Protein 2E8E (pdb70)

InterPro domains:
  IPR003718 OsmC/Ohr conserved domain [PF02566] (29-124)
  IPR015946 K homology domain-like, alpha/beta [G3DSA:3.30.300.20] (33-132)
  IPR036102 OsmC/Ohr superfamily [SSF82784] (26-128)

Structure (mmCIF, N/CA/C/O backbone):
data_2E8E
#
_entry.id   2E8E
#
_cell.length_a   65.516
_cell.length_b   65.516
_cell.length_c   59.977
_cell.angle_alpha   90.00
_cell.angle_beta   90.00
_cell.angle_gamma   90.00
#
_symmetry.space_group_name_H-M   'P 42 21 2'
#
loop_
_entity.id
_entity.type
_entity.pdbx_description
1 polymer 'Hypothetical protein Aq_1549'
2 non-polymer 2,3-DIHYDROXY-1,4-DITHIOBUTANE
3 water water
#
loop_
_atom_site.group_PDB
_atom_site.id
_atom_site.type_symbol
_atom_site.label_atom_id
_atom_site.label_alt_id
_atom_site.label_comp_id
_atom_site.label_asym_id
_atom_site.label_entity_id
_atom_site.label_seq_id
_atom_site.pdbx_PDB_ins_code
_atom_site.Cartn_x
_atom_site.Cartn_y
_atom_site.Cartn_z
_atom_site.occupancy
_atom_site.B_iso_or_equiv
_atom_site.auth_seq_id
_atom_site.auth_comp_id
_atom_site.auth_asym_id
_atom_site.auth_atom_id
_atom_site.pdbx_PDB_model_num
ATOM 1 N N . MET A 1 1 ? -26.777 19.268 -4.717 1.00 23.71 1 MET A N 1
ATOM 2 C CA . MET A 1 1 ? -27.506 17.977 -4.862 1.00 22.86 1 MET A CA 1
ATOM 3 C C . MET A 1 1 ? -27.919 17.795 -6.315 1.00 20.62 1 MET A C 1
ATOM 4 O O . MET A 1 1 ? -28.745 18.549 -6.828 1.00 21.83 1 MET A O 1
ATOM 9 N N . GLU A 1 2 ? -27.344 16.802 -6.983 1.00 20.24 2 GLU A N 1
ATOM 10 C CA . GLU A 1 2 ? -27.690 16.571 -8.379 1.00 21.63 2 GLU A CA 1
ATOM 11 C C . GLU A 1 2 ? -29.106 16.040 -8.498 1.00 21.93 2 GLU A C 1
ATOM 12 O O . GLU A 1 2 ? -29.557 15.235 -7.679 1.00 21.18 2 GLU A O 1
ATOM 18 N N . VAL A 1 3 ? -29.803 16.501 -9.527 1.00 21.83 3 VAL A N 1
ATOM 19 C CA . VAL A 1 3 ? -31.167 16.083 -9.778 1.00 20.69 3 VAL A CA 1
ATOM 20 C C . VAL A 1 3 ? -31.230 15.218 -11.030 1.00 22.53 3 VAL A C 1
ATOM 21 O O . VAL A 1 3 ? -30.683 15.583 -12.075 1.00 24.66 3 VAL A O 1
ATOM 25 N N . LYS A 1 4 ? -31.878 14.062 -10.911 1.00 20.44 4 LYS A N 1
ATOM 26 C CA . LYS A 1 4 ? -32.064 13.153 -12.037 1.00 19.72 4 LYS A CA 1
ATOM 27 C C . LYS A 1 4 ? -33.570 13.080 -12.243 1.00 21.27 4 LYS A C 1
ATOM 28 O O . LYS A 1 4 ? -34.330 13.037 -11.272 1.00 21.07 4 LYS A O 1
ATOM 34 N N . GLU A 1 5 ? -33.998 13.063 -13.499 1.00 20.72 5 GLU A N 1
ATOM 35 C CA . GLU A 1 5 ? -35.413 12.985 -13.819 1.00 20.99 5 GLU A CA 1
ATOM 36 C C . GLU A 1 5 ? -35.678 12.028 -14.971 1.00 21.44 5 GLU A C 1
ATOM 37 O O . GLU A 1 5 ? -34.908 11.949 -15.923 1.00 20.22 5 GLU A O 1
ATOM 43 N N . VAL A 1 6 ? -36.761 11.274 -14.866 1.00 19.67 6 VAL A N 1
ATOM 44 C CA . VAL A 1 6 ? -37.145 10.369 -15.935 1.00 19.65 6 VAL A CA 1
ATOM 45 C C . VAL A 1 6 ? -38.656 10.465 -16.045 1.00 19.72 6 VAL A C 1
ATOM 46 O O . VAL A 1 6 ? -39.329 10.829 -15.083 1.00 20.48 6 VAL A O 1
ATOM 50 N N . GLU A 1 7 ? -39.182 10.174 -17.228 1.00 20.88 7 GLU A N 1
ATOM 51 C CA . GLU A 1 7 ? -40.618 10.240 -17.455 1.00 22.17 7 GLU A CA 1
ATOM 52 C C . GLU A 1 7 ? -41.068 8.993 -18.194 1.00 21.98 7 GLU A C 1
ATOM 53 O O . GLU A 1 7 ? -40.452 8.585 -19.180 1.00 22.36 7 GLU A O 1
ATOM 59 N N . LEU A 1 8 ? -42.147 8.391 -17.710 1.00 18.80 8 LEU A N 1
ATOM 60 C CA . LEU A 1 8 ? -42.691 7.187 -18.316 1.00 19.91 8 LEU A CA 1
ATOM 61 C C . LEU A 1 8 ? -44.087 7.416 -18.864 1.00 21.32 8 LEU A C 1
ATOM 62 O O . LEU A 1 8 ? -44.863 8.196 -18.315 1.00 20.06 8 LEU A O 1
ATOM 67 N N . GLU A 1 9 ? -44.392 6.718 -19.951 1.00 21.69 9 GLU A N 1
ATOM 68 C CA . GLU A 1 9 ? -45.699 6.801 -20.583 1.00 22.38 9 GLU A CA 1
ATOM 69 C C . GLU A 1 9 ? -46.059 5.407 -21.084 1.00 22.93 9 GLU A C 1
ATOM 70 O O . GLU A 1 9 ? -45.210 4.677 -21.596 1.00 19.84 9 GLU A O 1
ATOM 76 N N . LEU A 1 10 ? -47.322 5.030 -20.917 1.00 21.72 10 LEU A N 1
ATOM 77 C CA . LEU A 1 10 ? -47.783 3.721 -21.342 1.00 23.98 10 LEU A CA 1
ATOM 78 C C . LEU A 1 10 ? -47.476 3.534 -22.832 1.00 24.83 10 LEU A C 1
ATOM 79 O O . LEU A 1 10 ? -47.721 4.432 -23.641 1.00 25.16 10 LEU A O 1
ATOM 84 N N . SER A 1 11 ? -46.924 2.373 -23.179 1.00 25.51 11 SER A N 1
ATOM 85 C CA . SER A 1 11 ? -46.566 2.050 -24.560 1.00 29.67 11 SER A CA 1
ATOM 86 C C . SER A 1 11 ? -47.402 0.882 -25.082 1.00 31.28 11 SER A C 1
ATOM 87 O O . SER A 1 11 ? -47.853 0.891 -26.227 1.00 36.05 11 SER A O 1
ATOM 90 N N . SER A 1 12 ? -47.582 -0.127 -24.238 1.00 32.77 12 SER A N 1
ATOM 91 C CA . SER A 1 12 ? -48.386 -1.299 -24.564 1.00 32.17 12 SER A CA 1
ATOM 92 C C . SER A 1 12 ? -48.967 -1.782 -23.239 1.00 32.42 12 SER A C 1
ATOM 93 O O . SER A 1 12 ? -48.795 -1.117 -22.217 1.00 30.47 12 SER A O 1
ATOM 96 N N . GLU A 1 13 ? -49.655 -2.921 -23.246 1.00 30.53 13 GLU A N 1
ATOM 97 C CA . GLU A 1 13 ? -50.254 -3.443 -22.020 1.00 31.20 13 GLU A CA 1
ATOM 98 C C . GLU A 1 13 ? -49.243 -3.519 -20.881 1.00 28.10 13 GLU A C 1
ATOM 99 O O . GLU A 1 13 ? -48.257 -4.252 -20.964 1.00 28.05 13 GLU A O 1
ATOM 105 N N . ALA A 1 14 ? -49.501 -2.752 -19.825 1.00 26.75 14 ALA A N 1
ATOM 106 C CA . ALA A 1 14 ? -48.644 -2.716 -18.642 1.00 24.00 14 ALA A CA 1
ATOM 107 C C . ALA A 1 14 ? -47.171 -2.539 -18.991 1.00 22.84 14 ALA A C 1
ATOM 108 O O . ALA A 1 14 ? -46.302 -3.131 -18.355 1.00 23.09 14 ALA A O 1
ATOM 110 N N . THR A 1 15 ? -46.901 -1.716 -19.998 1.00 22.38 15 THR A N 1
ATOM 111 C CA . THR A 1 15 ? -45.536 -1.454 -20.437 1.00 21.46 15 THR A CA 1
ATOM 112 C C . THR A 1 15 ? -45.369 0.042 -20.644 1.00 20.39 15 THR A C 1
ATOM 113 O O . THR A 1 15 ? -46.304 0.727 -21.060 1.00 22.15 15 THR A O 1
ATOM 117 N N . PHE A 1 16 ? -44.175 0.553 -20.362 1.00 18.60 16 PHE A N 1
ATOM 118 C CA . PHE A 1 16 ? -43.929 1.986 -20.461 1.00 18.14 16 PHE A CA 1
ATOM 119 C C . PHE A 1 16 ? -42.722 2.400 -21.275 1.00 20.69 16 PHE A C 1
ATOM 120 O O . PHE A 1 16 ? -41.659 1.793 -21.162 1.00 19.93 16 PHE A O 1
ATOM 128 N N . LEU A 1 17 ? -42.896 3.433 -22.095 1.00 20.56 17 LEU A N 1
ATOM 129 C CA . LEU A 1 17 ? -41.780 3.983 -22.846 1.00 21.15 17 LEU A CA 1
ATOM 130 C C . LEU A 1 17 ? -41.183 4.923 -21.807 1.00 20.92 17 LEU A C 1
ATOM 131 O O . LEU A 1 17 ? -41.856 5.832 -21.303 1.00 18.13 17 LEU A O 1
ATOM 136 N N . SER A 1 18 ? -39.924 4.672 -21.470 1.00 20.33 18 SER A N 1
ATOM 137 C CA . SER A 1 18 ? -39.234 5.422 -20.435 1.00 21.76 18 SER A CA 1
ATOM 138 C C . SER A 1 18 ? -38.154 6.344 -20.973 1.00 21.84 18 SER A C 1
ATOM 139 O O . SER A 1 18 ? -37.139 5.886 -21.503 1.00 21.20 18 SER A O 1
ATOM 142 N N . LYS A 1 19 ? -38.386 7.642 -20.808 1.00 20.44 19 LYS A N 1
ATOM 143 C CA . LYS A 1 19 ? -37.481 8.684 -21.277 1.00 23.29 19 LYS A CA 1
ATOM 144 C C . LYS A 1 19 ? -36.363 9.028 -20.298 1.00 23.15 19 LYS A C 1
ATOM 145 O O . LYS A 1 19 ? -36.615 9.405 -19.155 1.00 23.40 19 LYS A O 1
ATOM 151 N N . THR A 1 20 ? -35.127 8.896 -20.768 1.00 22.45 20 THR A N 1
ATOM 152 C CA . THR A 1 20 ? -33.944 9.204 -19.971 1.00 23.72 20 THR A CA 1
ATOM 153 C C . THR A 1 20 ? -33.078 10.164 -20.785 1.00 24.73 20 THR A C 1
ATOM 154 O O . THR A 1 20 ? -33.446 10.543 -21.899 1.00 23.70 20 THR A O 1
ATOM 158 N N . SER A 1 21 ? -31.928 10.550 -20.238 1.00 24.86 21 SER A N 1
ATOM 159 C CA . SER A 1 21 ? -31.030 11.476 -20.925 1.00 25.48 21 SER A CA 1
ATOM 160 C C . SER A 1 21 ? -30.459 10.995 -22.259 1.00 26.30 21 SER A C 1
ATOM 161 O O . SER A 1 21 ? -30.187 11.809 -23.139 1.00 27.67 21 SER A O 1
ATOM 164 N N . ILE A 1 22 ? -30.274 9.691 -22.427 1.00 27.29 22 ILE A N 1
ATOM 165 C CA . ILE A 1 22 ? -29.713 9.200 -23.684 1.00 29.58 22 ILE A CA 1
ATOM 166 C C . ILE A 1 22 ? -30.753 8.665 -24.658 1.00 30.04 22 ILE A C 1
ATOM 167 O O . ILE A 1 22 ? -30.444 8.382 -25.816 1.00 30.66 22 ILE A O 1
ATOM 172 N N . GLY A 1 23 ? -31.990 8.522 -24.197 1.00 28.15 23 GLY A N 1
ATOM 173 C CA . GLY A 1 23 ? -33.021 8.015 -25.080 1.00 28.20 23 GLY A CA 1
ATOM 174 C C . GLY A 1 23 ? -34.157 7.358 -24.333 1.00 26.59 23 GLY A C 1
ATOM 175 O O . GLY A 1 23 ? -34.277 7.499 -23.115 1.00 27.69 23 GLY A O 1
ATOM 176 N N . GLU A 1 24 ? -34.981 6.620 -25.067 1.00 25.64 24 GLU A N 1
ATOM 177 C CA . GLU A 1 24 ? -36.133 5.947 -24.486 1.00 26.24 24 GLU A CA 1
ATOM 178 C C . GLU A 1 24 ? -36.078 4.432 -24.634 1.00 26.12 24 GLU A C 1
ATOM 179 O O . GLU A 1 24 ? -35.702 3.907 -25.683 1.00 24.23 24 GLU A O 1
ATOM 185 N N . ILE A 1 25 ? -36.452 3.730 -23.570 1.00 23.43 25 ILE A N 1
ATOM 186 C CA . ILE A 1 25 ? -36.483 2.279 -23.592 1.00 23.19 25 ILE A CA 1
ATOM 187 C C . ILE A 1 25 ? -37.846 1.845 -23.091 1.00 22.34 25 ILE A C 1
ATOM 188 O O . ILE A 1 25 ? -38.516 2.599 -22.390 1.00 24.41 25 ILE A O 1
ATOM 193 N N . THR A 1 26 ? -38.260 0.641 -23.464 1.00 21.81 26 THR A N 1
ATOM 194 C CA . THR A 1 26 ? -39.542 0.121 -23.022 1.00 22.72 26 THR A CA 1
ATOM 195 C C . THR A 1 26 ? -39.303 -0.771 -21.821 1.00 20.85 26 THR A C 1
ATOM 196 O O . THR A 1 26 ? -38.494 -1.696 -21.871 1.00 21.13 26 THR A O 1
ATOM 200 N N . ALA A 1 27 ? -40.001 -0.470 -20.733 1.00 20.29 27 ALA A N 1
ATOM 201 C CA . ALA A 1 27 ? -39.864 -1.232 -19.503 1.00 19.23 27 ALA A CA 1
ATOM 202 C C . ALA A 1 27 ? -41.231 -1.660 -19.000 1.00 19.30 27 ALA A C 1
ATOM 203 O O . ALA A 1 27 ? -42.150 -0.847 -18.908 1.00 19.42 27 ALA A O 1
ATOM 205 N N . GLY A 1 28 ? -41.360 -2.938 -18.668 1.00 19.37 28 GLY A N 1
ATOM 206 C CA . GLY A 1 28 ? -42.631 -3.423 -18.172 1.00 21.93 28 GLY A CA 1
ATOM 207 C C . GLY A 1 28 ? -42.941 -4.836 -18.609 1.00 24.40 28 GLY A C 1
ATOM 208 O O . GLY A 1 28 ? -42.057 -5.592 -19.002 1.00 24.82 28 GLY A O 1
ATOM 209 N N . GLU A 1 29 ? -44.221 -5.180 -18.547 1.00 25.45 29 GLU A N 1
ATOM 210 C CA . GLU A 1 29 ? -44.695 -6.508 -18.901 1.00 27.75 29 GLU A CA 1
ATOM 211 C C . GLU A 1 29 ? -44.244 -6.992 -20.283 1.00 27.14 29 GLU A C 1
ATOM 212 O O . GLU A 1 29 ? -43.829 -8.143 -20.439 1.00 28.20 29 GLU A O 1
ATOM 218 N N . LYS A 1 30 ? -44.318 -6.120 -21.284 1.00 26.70 30 LYS A N 1
ATOM 219 C CA . LYS A 1 30 ? -43.917 -6.500 -22.636 1.00 27.88 30 LYS A CA 1
ATOM 220 C C . LYS A 1 30 ? -42.594 -5.882 -23.067 1.00 26.50 30 LYS A C 1
ATOM 221 O O . LYS A 1 30 ? -42.255 -5.877 -24.249 1.00 28.32 30 LYS A O 1
ATOM 227 N N . GLY A 1 31 ? -41.850 -5.357 -22.100 1.00 25.18 31 GLY A N 1
ATOM 228 C CA . GLY A 1 31 ? -40.566 -4.749 -22.397 1.00 22.86 31 GLY A CA 1
ATOM 229 C C . GLY A 1 31 ? -39.527 -5.280 -21.432 1.00 20.57 31 GLY A C 1
ATOM 230 O O . GLY A 1 31 ? -39.630 -6.420 -20.980 1.00 22.06 31 GLY A O 1
ATOM 231 N N . LEU A 1 32 ? -38.524 -4.467 -21.122 1.00 21.10 32 LEU A N 1
ATOM 232 C CA . LEU A 1 32 ? -37.480 -4.875 -20.186 1.00 21.01 32 LEU A CA 1
ATOM 233 C C . LEU A 1 32 ? -38.114 -5.100 -18.813 1.00 19.11 32 LEU A C 1
ATOM 234 O O . LEU A 1 32 ? -38.888 -4.270 -18.343 1.00 20.01 32 LEU A O 1
ATOM 239 N N . ASN A 1 33 ? -37.790 -6.220 -18.178 1.00 18.25 33 ASN A N 1
ATOM 240 C CA . ASN A 1 33 ? -38.343 -6.534 -16.865 1.00 17.29 33 ASN A CA 1
ATOM 241 C C . ASN A 1 33 ? -37.795 -5.554 -15.825 1.00 16.92 33 ASN A C 1
ATOM 242 O O . ASN A 1 33 ? -36.587 -5.397 -15.700 1.00 18.63 33 ASN A O 1
ATOM 247 N N . PRO A 1 34 ? -38.680 -4.882 -15.067 1.00 15.86 34 PRO A N 1
ATOM 248 C CA . PRO A 1 34 ? -38.235 -3.914 -14.051 1.00 15.48 34 PRO A CA 1
ATOM 249 C C . PRO A 1 34 ? -37.206 -4.421 -13.039 1.00 14.90 34 PRO A C 1
ATOM 250 O O . PRO A 1 34 ? -36.235 -3.726 -12.738 1.00 15.00 34 PRO A O 1
ATOM 254 N N . MET A 1 35 ? -37.412 -5.618 -12.507 1.00 15.40 35 MET A N 1
ATOM 255 C CA . MET A 1 35 ? -36.471 -6.157 -11.537 1.00 14.33 35 MET A CA 1
ATOM 256 C C . MET A 1 35 ? -35.147 -6.549 -12.192 1.00 15.22 35 MET A C 1
ATOM 257 O O . MET A 1 35 ? -34.097 -6.499 -11.550 1.00 14.73 35 MET A O 1
ATOM 262 N N . GLU A 1 36 ? -35.183 -6.936 -13.465 1.00 15.45 36 GLU A N 1
ATOM 263 C CA . GLU A 1 36 ? -33.933 -7.241 -14.153 1.00 15.02 36 GLU A CA 1
ATOM 264 C C . GLU A 1 36 ? -33.220 -5.907 -14.368 1.00 15.29 36 GLU A C 1
ATOM 265 O O . GLU A 1 36 ? -31.991 -5.826 -14.270 1.00 14.04 36 GLU A O 1
ATOM 271 N N . LEU A 1 37 ? -33.990 -4.852 -14.648 1.00 15.01 37 LEU A N 1
ATOM 272 C CA . LEU A 1 37 ? -33.404 -3.528 -14.846 1.00 16.55 37 LEU A CA 1
ATOM 273 C C . LEU A 1 37 ? -32.740 -3.023 -13.566 1.00 14.38 37 LEU A C 1
ATOM 274 O O . LEU A 1 37 ? -31.760 -2.280 -13.624 1.00 14.36 37 LEU A O 1
ATOM 279 N N . LEU A 1 38 ? -33.264 -3.419 -12.409 1.00 13.38 38 LEU A N 1
ATOM 280 C CA . LEU A 1 38 ? -32.637 -2.998 -11.159 1.00 13.82 38 LEU A CA 1
ATOM 281 C C . LEU A 1 38 ? -31.242 -3.622 -11.096 1.00 14.83 38 LEU A C 1
ATOM 282 O O . LEU A 1 38 ? -30.273 -2.965 -10.706 1.00 14.34 38 LEU A O 1
ATOM 287 N N . LEU A 1 39 ? -31.135 -4.892 -11.480 1.00 15.07 39 LEU A N 1
ATOM 288 C CA . LEU A 1 39 ? -29.831 -5.551 -11.458 1.00 14.27 39 LEU A CA 1
ATOM 289 C C . LEU A 1 39 ? -28.898 -4.873 -12.461 1.00 15.57 39 LEU A C 1
ATOM 290 O O . LEU A 1 39 ? -27.699 -4.730 -12.210 1.00 14.05 39 LEU A O 1
ATOM 295 N N . VAL A 1 40 ? -29.438 -4.453 -13.600 1.00 14.03 40 VAL A N 1
ATOM 296 C CA . VAL A 1 40 ? -28.608 -3.769 -14.586 1.00 15.47 40 VAL A CA 1
ATOM 297 C C . VAL A 1 40 ? -28.117 -2.440 -14.007 1.00 15.47 40 VAL A C 1
ATOM 298 O O . VAL A 1 40 ? -26.956 -2.064 -14.195 1.00 15.97 40 VAL A O 1
ATOM 302 N N . SER A 1 41 ? -28.994 -1.733 -13.296 1.00 15.01 41 SER A N 1
ATOM 303 C CA . SER A 1 41 ? -28.620 -0.450 -12.698 1.00 14.79 41 SER A CA 1
ATOM 304 C C . SER A 1 41 ? -27.495 -0.643 -11.686 1.00 14.95 41 SER A C 1
ATOM 305 O O . SER A 1 41 ? -26.527 0.119 -11.654 1.00 16.28 41 SER A O 1
ATOM 308 N N . ILE A 1 42 ? -27.633 -1.669 -10.857 1.00 14.52 42 ILE A N 1
ATOM 309 C CA . ILE A 1 42 ? -26.625 -1.978 -9.852 1.00 14.48 42 ILE A CA 1
ATOM 310 C C . ILE A 1 42 ? -25.299 -2.343 -10.519 1.00 15.10 42 ILE A C 1
ATOM 311 O O . ILE A 1 42 ? -24.246 -1.789 -10.184 1.00 13.81 42 ILE A O 1
ATOM 316 N N . GLY A 1 43 ? -25.365 -3.280 -11.463 1.00 13.71 43 GLY A N 1
ATOM 317 C CA . GLY A 1 43 ? -24.174 -3.740 -12.154 1.00 16.24 43 GLY A CA 1
ATOM 318 C C . GLY A 1 43 ? 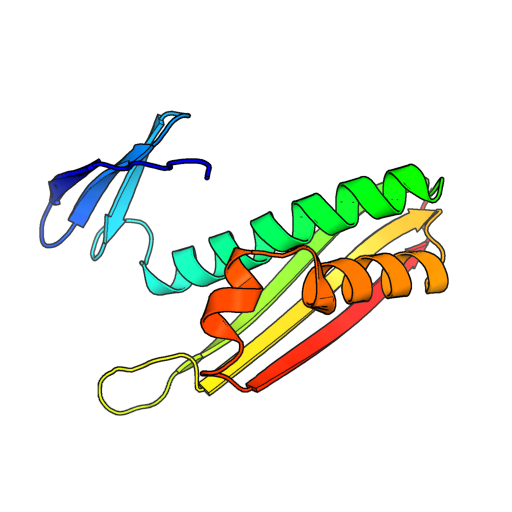-23.431 -2.665 -12.920 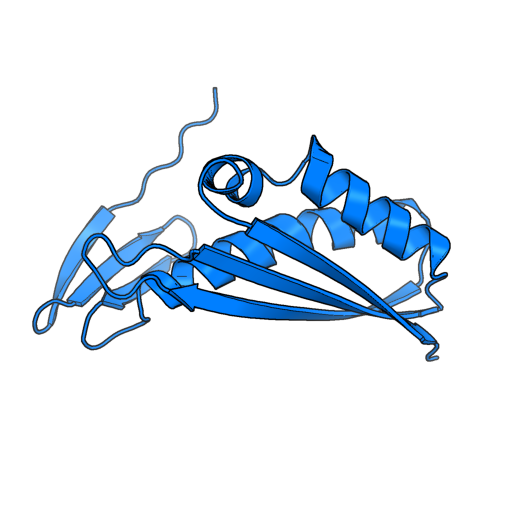1.00 16.05 43 GLY A C 1
ATOM 319 O O . GLY A 1 43 ? -22.200 -2.589 -12.853 1.00 16.42 43 GLY A O 1
ATOM 320 N N . SER A 1 44 ? -24.166 -1.822 -13.641 1.00 15.19 44 SER A N 1
ATOM 321 C CA . SER A 1 44 ? -23.528 -0.770 -14.419 1.00 15.57 44 SER A CA 1
ATOM 322 C C . SER A 1 44 ? -22.986 0.349 -13.538 1.00 16.83 44 SER A C 1
ATOM 323 O O . SER A 1 44 ? -21.903 0.878 -13.802 1.00 17.61 44 SER A O 1
ATOM 326 N N . CYS A 1 45 ? -23.722 0.711 -12.488 1.00 16.83 45 CYS A N 1
ATOM 327 C CA . CYS A 1 45 ? -23.258 1.765 -11.587 1.00 16.08 45 CYS A CA 1
ATOM 328 C C . CYS A 1 45 ? -21.927 1.326 -10.980 1.00 16.20 45 CYS A C 1
ATOM 329 O O . CYS A 1 45 ? -20.956 2.084 -10.974 1.00 17.32 45 CYS A O 1
ATOM 332 N N . SER A 1 46 ? -21.883 0.093 -10.485 1.00 16.09 46 SER A N 1
ATOM 333 C CA . SER A 1 46 ? -20.657 -0.435 -9.880 1.00 18.17 46 SER A CA 1
ATOM 334 C C . SER A 1 46 ? -19.566 -0.625 -10.931 1.00 19.27 46 SER A C 1
ATOM 335 O O . SER A 1 46 ? -18.389 -0.339 -10.680 1.00 18.97 46 SER A O 1
ATOM 338 N N . GLY A 1 47 ? -19.964 -1.109 -12.105 1.00 18.06 47 GLY A N 1
ATOM 339 C CA . GLY A 1 47 ? -19.015 -1.334 -13.184 1.00 18.77 47 GLY A CA 1
ATOM 340 C C . GLY A 1 47 ? -18.281 -0.068 -13.587 1.00 19.97 47 GLY A C 1
ATOM 341 O O . GLY A 1 47 ? -17.099 -0.105 -13.931 1.00 20.91 47 GLY A O 1
ATOM 342 N N . VAL A 1 48 ? -18.986 1.057 -13.562 1.00 19.96 48 VAL A N 1
ATOM 343 C CA . VAL A 1 48 ? -18.377 2.335 -13.904 1.00 20.08 48 VAL A CA 1
ATOM 344 C C . VAL A 1 48 ? -17.264 2.636 -12.894 1.00 19.80 48 VAL A C 1
ATOM 345 O O . VAL A 1 48 ? -16.182 3.089 -13.270 1.00 19.41 48 VAL A O 1
ATOM 349 N N . ASP A 1 49 ? -17.533 2.366 -11.618 1.00 20.30 49 ASP A N 1
ATOM 350 C CA . ASP A 1 49 ? -16.544 2.600 -10.561 1.00 18.73 49 ASP A CA 1
ATOM 351 C C . ASP A 1 49 ? -15.327 1.707 -10.769 1.00 19.17 49 ASP A C 1
ATOM 352 O O . ASP A 1 49 ? -14.181 2.159 -10.704 1.00 21.24 49 ASP A O 1
ATOM 357 N N . VAL A 1 50 ? -15.587 0.423 -10.992 1.00 19.31 50 VAL A N 1
ATOM 358 C CA . VAL A 1 50 ? -14.514 -0.541 -11.177 1.00 21.60 50 VAL A CA 1
ATOM 359 C C . VAL A 1 50 ? -13.648 -0.179 -12.377 1.00 22.80 50 VAL A C 1
ATOM 360 O O . VAL A 1 50 ? -12.420 -0.251 -12.307 1.00 24.28 50 VAL A O 1
ATOM 364 N N . TYR A 1 51 ? -14.283 0.230 -13.470 1.00 23.13 51 TYR A N 1
ATOM 365 C CA . TYR A 1 51 ? -13.538 0.606 -14.666 1.00 24.46 51 TYR A CA 1
ATOM 366 C C . TYR A 1 51 ? -12.577 1.751 -14.360 1.00 24.51 51 TYR A C 1
ATOM 367 O O . TYR A 1 51 ? -11.380 1.666 -14.650 1.00 25.12 51 TYR A O 1
ATOM 376 N N . HIS A 1 52 ? -13.107 2.819 -13.775 1.00 23.33 52 HIS A N 1
ATOM 377 C CA . HIS A 1 52 ? -12.301 3.988 -13.439 1.00 26.15 52 HIS A CA 1
ATOM 378 C C . HIS A 1 52 ? -11.178 3.698 -12.454 1.00 25.09 52 HIS A C 1
ATOM 379 O O . HIS A 1 52 ? -10.072 4.211 -12.606 1.00 24.25 52 HIS A O 1
ATOM 386 N N . ILE A 1 53 ? -11.459 2.879 -11.446 1.00 23.88 53 ILE A N 1
ATOM 387 C CA . ILE A 1 53 ? -10.449 2.545 -10.448 1.00 24.47 53 ILE A CA 1
ATOM 388 C C . ILE A 1 53 ? -9.347 1.677 -11.050 1.00 25.05 53 ILE A C 1
ATOM 389 O O . ILE A 1 53 ? -8.162 1.936 -10.831 1.00 26.68 53 ILE A O 1
ATOM 394 N N . LEU A 1 54 ? -9.731 0.658 -11.814 1.00 23.51 54 LEU A N 1
ATOM 395 C CA . LEU A 1 54 ? -8.747 -0.212 -12.450 1.00 26.45 54 LEU A CA 1
ATOM 396 C C . LEU A 1 54 ? -7.843 0.614 -13.360 1.00 27.01 54 LEU A C 1
ATOM 397 O O . LEU A 1 54 ? -6.634 0.381 -13.433 1.00 26.58 54 LEU A O 1
ATOM 402 N N . LYS A 1 55 ? -8.439 1.580 -14.051 1.00 27.30 55 LYS A N 1
ATOM 403 C CA . LYS A 1 55 ? -7.697 2.454 -14.949 1.00 31.59 55 LYS A CA 1
ATOM 404 C C . LYS A 1 55 ? -6.720 3.295 -14.132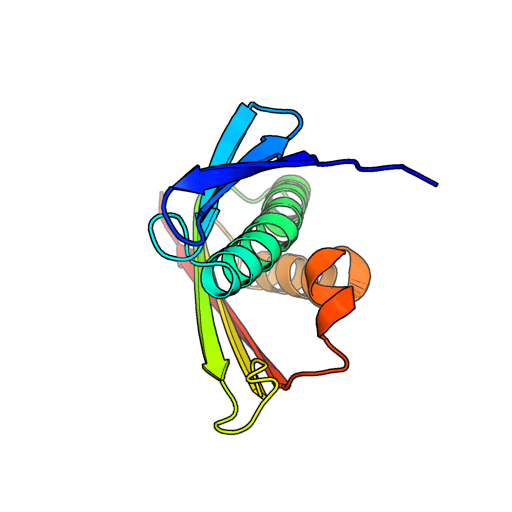 1.00 32.73 55 LYS A C 1
ATOM 405 O O . LYS A 1 55 ? -5.548 3.435 -14.491 1.00 31.78 55 LYS A O 1
ATOM 411 N N . LYS A 1 56 ? -7.209 3.845 -13.025 1.00 32.73 56 LYS A N 1
ATOM 412 C CA . LYS A 1 56 ? -6.385 4.667 -12.150 1.00 34.33 56 LYS A CA 1
ATOM 413 C C . LYS A 1 56 ? -5.238 3.842 -11.567 1.00 33.97 56 LYS A C 1
ATOM 414 O O . LYS A 1 56 ? -4.142 4.357 -11.356 1.00 34.30 56 LYS A O 1
ATOM 420 N N . LYS A 1 57 ? -5.492 2.562 -11.311 1.00 33.18 57 LYS A N 1
ATOM 421 C CA . LYS A 1 57 ? -4.469 1.689 -10.749 1.00 32.52 57 LYS A CA 1
ATOM 422 C C . LYS A 1 57 ? -3.554 1.079 -11.808 1.00 31.59 57 LYS A C 1
ATOM 423 O O . LYS A 1 57 ? -2.865 0.087 -11.562 1.00 30.71 57 LYS A O 1
ATOM 429 N N . ARG A 1 58 ? -3.568 1.684 -12.991 1.00 29.68 58 ARG A N 1
ATOM 430 C CA . ARG A 1 58 ? -2.715 1.274 -14.104 1.00 29.99 58 ARG A CA 1
ATOM 431 C C . ARG A 1 58 ? -2.902 -0.147 -14.635 1.00 29.75 58 ARG A C 1
ATOM 432 O O . ARG A 1 58 ? -1.961 -0.749 -15.155 1.00 27.24 58 ARG A O 1
ATOM 440 N N . GLN A 1 59 ? -4.111 -0.684 -14.522 1.00 28.03 59 GLN A N 1
ATOM 441 C CA . GLN A 1 59 ? -4.360 -2.027 -15.015 1.00 28.25 59 GLN A CA 1
ATOM 442 C C . GLN A 1 59 ? -4.710 -1.977 -16.498 1.00 29.36 59 GLN A C 1
ATOM 443 O O . GLN A 1 59 ? -5.310 -1.014 -16.974 1.00 29.86 59 GLN A O 1
ATOM 449 N N . GLU A 1 60 ? -4.316 -3.014 -17.227 1.00 30.16 60 GLU A N 1
ATOM 450 C CA . GLU A 1 60 ? -4.597 -3.100 -18.652 1.00 31.29 60 GLU A CA 1
ATOM 451 C C . GLU A 1 60 ? -5.835 -3.969 -18.803 1.00 30.98 60 GLU A C 1
ATOM 452 O O . GLU A 1 60 ? -5.760 -5.197 -18.764 1.00 30.50 60 GLU A O 1
ATOM 458 N N . VAL A 1 61 ? -6.980 -3.317 -18.964 1.00 30.48 61 VAL A N 1
ATOM 459 C CA . VAL A 1 61 ? -8.244 -4.023 -19.090 1.00 29.95 61 VAL A CA 1
ATOM 460 C C . VAL A 1 61 ? -8.678 -4.291 -20.523 1.00 29.39 61 VAL A C 1
ATOM 461 O O . VAL A 1 61 ? -8.810 -3.370 -21.329 1.00 29.12 61 VAL A O 1
ATOM 465 N N . LYS A 1 62 ? -8.898 -5.564 -20.830 1.00 28.06 62 LYS A N 1
ATOM 466 C CA . LYS A 1 62 ? -9.361 -5.963 -22.150 1.00 27.73 62 LYS A CA 1
ATOM 467 C C . LYS A 1 62 ? -10.881 -6.051 -22.074 1.00 27.01 62 LYS A C 1
ATOM 468 O O . LYS A 1 62 ? -11.587 -5.719 -23.026 1.00 26.66 62 LYS A O 1
ATOM 474 N N . ASP A 1 63 ? -11.381 -6.494 -20.925 1.00 25.02 63 ASP A N 1
ATOM 475 C CA . ASP A 1 63 ? -12.819 -6.624 -20.735 1.00 25.05 63 ASP A CA 1
ATOM 476 C C . ASP A 1 63 ? -13.172 -6.747 -19.258 1.00 25.04 63 ASP A C 1
ATOM 477 O O . ASP A 1 63 ? -12.346 -7.135 -18.430 1.00 23.81 63 ASP A O 1
ATOM 482 N N . ILE A 1 64 ? -14.406 -6.384 -18.931 1.00 24.04 64 ILE A N 1
ATOM 483 C CA . ILE A 1 64 ? -14.904 -6.480 -17.567 1.00 22.74 64 ILE A CA 1
ATOM 484 C C . ILE A 1 64 ? -16.285 -7.090 -17.718 1.00 24.00 64 ILE A C 1
ATOM 485 O O . ILE A 1 64 ? -17.127 -6.555 -18.438 1.00 24.01 64 ILE A O 1
ATOM 490 N N . LYS A 1 65 ? -16.498 -8.230 -17.072 1.00 21.21 65 LYS A N 1
ATOM 491 C CA . LYS A 1 65 ? -17.782 -8.908 -17.130 1.00 22.77 65 LYS A CA 1
ATOM 492 C C . LYS A 1 65 ? -18.363 -8.940 -15.727 1.00 21.79 65 LYS A C 1
ATOM 493 O O . LYS A 1 65 ? -17.660 -9.242 -14.763 1.00 21.71 65 LYS A O 1
ATOM 499 N N . ILE A 1 66 ? -19.644 -8.615 -15.609 1.00 19.23 66 ILE A N 1
ATOM 500 C CA . ILE A 1 66 ? -20.289 -8.620 -14.305 1.00 20.21 66 ILE A CA 1
ATOM 501 C C . ILE A 1 66 ? -21.547 -9.467 -14.374 1.00 20.91 66 ILE A C 1
ATOM 502 O O . ILE A 1 66 ? -22.417 -9.246 -15.217 1.00 20.70 66 ILE A O 1
ATOM 507 N N . PHE A 1 67 ? -21.631 -10.447 -13.483 1.00 19.49 67 PHE A N 1
ATOM 508 C CA . PHE A 1 67 ? -22.765 -11.349 -13.444 1.00 21.04 67 PHE A CA 1
ATOM 509 C C . PHE A 1 67 ? -23.564 -11.126 -12.175 1.00 19.77 67 PHE A C 1
ATOM 510 O O . PHE A 1 67 ? -23.034 -11.230 -11.074 1.00 20.34 67 PHE A O 1
ATOM 518 N N . LEU A 1 68 ? -24.843 -10.807 -12.329 1.00 19.41 68 LEU A N 1
ATOM 519 C CA . LEU A 1 68 ? -25.690 -10.588 -11.170 1.00 18.93 68 LEU A CA 1
ATOM 520 C C . LEU A 1 68 ? -26.830 -11.588 -11.133 1.00 19.01 68 LEU A C 1
ATOM 521 O O . LEU A 1 68 ? -27.476 -11.850 -12.144 1.00 19.80 68 LEU A O 1
ATOM 526 N N . LYS A 1 69 ? -27.067 -12.151 -9.955 1.00 17.99 69 LYS A N 1
ATOM 527 C CA . LYS A 1 69 ? -28.142 -13.110 -9.774 1.00 19.57 69 LYS A CA 1
ATOM 528 C C . LYS A 1 69 ? -28.926 -12.715 -8.537 1.00 19.48 69 LYS A C 1
ATOM 529 O O . LYS A 1 69 ? -28.363 -12.586 -7.448 1.00 20.75 69 LYS A O 1
ATOM 535 N N . GLY A 1 70 ? -30.229 -12.521 -8.704 1.00 18.87 70 GLY A N 1
ATOM 536 C CA . GLY A 1 70 ? -31.049 -12.140 -7.573 1.00 18.53 70 GLY A CA 1
ATOM 537 C C . GLY A 1 70 ? -32.112 -13.178 -7.285 1.00 18.61 70 GLY A C 1
ATOM 538 O O . GLY A 1 70 ? -32.733 -13.701 -8.207 1.00 19.24 70 GLY A O 1
ATOM 539 N N . LYS A 1 71 ? -32.304 -13.487 -6.006 1.00 17.75 71 LYS A N 1
ATOM 540 C CA . LYS A 1 71 ? -33.312 -14.457 -5.579 1.00 19.72 71 LYS A CA 1
ATOM 541 C C . LYS A 1 71 ? -34.399 -13.689 -4.837 1.00 18.56 71 LYS A C 1
ATOM 542 O O . LYS A 1 71 ? -34.126 -13.017 -3.839 1.00 18.93 71 LYS A O 1
ATOM 548 N N . ARG A 1 72 ? -35.632 -13.801 -5.320 1.00 18.78 72 ARG A N 1
ATOM 549 C CA . ARG A 1 72 ? -36.752 -13.067 -4.742 1.00 17.93 72 ARG A CA 1
ATOM 550 C C . ARG A 1 72 ? -37.582 -13.793 -3.696 1.00 20.07 72 ARG A C 1
ATOM 551 O O . ARG A 1 72 ? -37.747 -15.012 -3.747 1.00 19.90 72 ARG A O 1
ATOM 559 N N . ARG A 1 73 ? -38.110 -13.015 -2.755 1.00 19.76 73 ARG A N 1
ATOM 560 C CA . ARG A 1 73 ? -38.973 -13.532 -1.705 1.00 21.17 73 ARG A CA 1
ATOM 561 C C . ARG A 1 73 ? -40.240 -14.015 -2.401 1.00 21.11 73 ARG A C 1
ATOM 562 O O . ARG A 1 73 ? -40.571 -13.546 -3.490 1.00 21.52 73 ARG A O 1
ATOM 570 N N . GLU A 1 74 ? -40.960 -14.938 -1.775 1.00 22.80 74 GLU A N 1
ATOM 571 C CA . GLU A 1 74 ? -42.167 -15.477 -2.386 1.00 24.36 74 GLU A CA 1
ATOM 572 C C . GLU A 1 74 ? -43.454 -14.711 -2.090 1.00 25.08 74 GLU A C 1
ATOM 573 O O . GLU A 1 74 ? -44.463 -14.916 -2.761 1.00 29.28 74 GLU A O 1
ATOM 579 N N . LYS A 1 75 ? -43.415 -13.822 -1.104 1.00 24.07 75 LYS A N 1
ATOM 580 C CA . LYS A 1 75 ? -44.582 -13.019 -0.753 1.00 24.28 75 LYS A CA 1
ATOM 581 C C . LYS A 1 75 ? -44.325 -11.550 -1.081 1.00 22.77 75 LYS A C 1
ATOM 582 O O . LYS A 1 75 ? -43.178 -11.108 -1.114 1.00 21.36 75 LYS A O 1
ATOM 588 N N . HIS A 1 76 ? -45.396 -10.800 -1.323 1.00 20.77 76 HIS A N 1
ATOM 589 C CA . HIS A 1 76 ? -45.280 -9.385 -1.668 1.00 21.78 76 HIS A CA 1
ATOM 590 C C . HIS A 1 76 ? -44.894 -8.487 -0.494 1.00 21.57 76 HIS A C 1
ATOM 591 O O . HIS A 1 76 ? -45.395 -8.655 0.619 1.00 20.80 76 HIS A O 1
ATOM 598 N N . PRO A 1 77 ? -43.977 -7.527 -0.726 1.00 19.52 77 PRO A N 1
ATOM 599 C CA . PRO A 1 77 ? -43.318 -7.286 -2.017 1.00 18.98 77 PRO A CA 1
ATOM 600 C C . PRO A 1 77 ? -42.207 -8.313 -2.254 1.00 17.36 77 PRO A C 1
ATOM 601 O O . PRO A 1 77 ? -41.449 -8.643 -1.343 1.00 17.89 77 PRO A O 1
ATOM 605 N N . LYS A 1 78 ? -42.116 -8.806 -3.484 1.00 18.16 78 LYS A N 1
ATOM 606 C CA . LYS A 1 78 ? -41.134 -9.822 -3.831 1.00 18.45 78 LYS A CA 1
ATOM 607 C C . LYS A 1 78 ? -39.744 -9.262 -4.103 1.00 17.27 78 LYS A C 1
ATOM 608 O O . LYS A 1 78 ? -39.201 -9.396 -5.198 1.00 16.78 78 LYS A O 1
ATOM 614 N N . ILE A 1 79 ? -39.175 -8.636 -3.080 1.00 17.33 79 ILE A N 1
ATOM 615 C CA . ILE A 1 79 ? -37.846 -8.048 -3.173 1.00 15.46 79 ILE A CA 1
ATOM 616 C C . ILE A 1 79 ? -36.790 -9.143 -3.285 1.00 16.76 79 ILE A C 1
ATOM 617 O O . ILE A 1 79 ? -37.069 -10.317 -3.048 1.00 16.33 79 ILE A O 1
ATOM 622 N N . TYR A 1 80 ? -35.573 -8.757 -3.652 1.00 16.36 80 TYR A N 1
ATOM 623 C CA . TYR A 1 80 ? -34.478 -9.717 -3.719 1.00 17.30 80 TYR A CA 1
ATOM 624 C C . TYR A 1 80 ? -34.001 -9.962 -2.291 1.00 17.78 80 TYR A C 1
ATOM 625 O O . TYR A 1 80 ? -33.558 -9.032 -1.617 1.00 17.78 80 TYR A O 1
ATOM 634 N N . GLU A 1 81 ? -34.093 -11.200 -1.819 1.00 18.34 81 GLU A N 1
ATOM 635 C CA . GLU A 1 81 ? -33.630 -11.504 -0.473 1.00 21.64 81 GLU A CA 1
ATOM 636 C C . GLU A 1 81 ? -32.120 -11.684 -0.533 1.00 20.65 81 GLU A C 1
ATOM 637 O O . GLU A 1 81 ? -31.418 -11.568 0.475 1.00 21.82 81 GLU A O 1
ATOM 643 N N . GLU A 1 82 ? -31.628 -11.955 -1.734 1.00 19.67 82 GLU A N 1
ATOM 644 C CA . GLU A 1 82 ? -30.206 -12.164 -1.948 1.00 19.91 82 GLU A CA 1
ATOM 645 C C . GLU A 1 82 ? -29.810 -11.694 -3.337 1.00 19.59 82 GLU A C 1
ATOM 646 O O . GLU A 1 82 ? -30.553 -11.875 -4.298 1.00 18.73 82 GLU A O 1
ATOM 652 N N . ILE A 1 83 ? -28.646 -11.063 -3.431 1.00 18.77 83 ILE A N 1
ATOM 653 C CA . ILE A 1 83 ? -28.131 -10.609 -4.715 1.00 17.30 83 ILE A CA 1
ATOM 654 C C . ILE A 1 83 ? -26.670 -11.016 -4.772 1.00 18.10 83 ILE A C 1
ATOM 655 O O . ILE A 1 83 ? -25.879 -10.618 -3.917 1.00 18.97 83 ILE A O 1
ATOM 660 N N . GLU A 1 84 ? -26.324 -11.826 -5.766 1.00 19.04 84 GLU A N 1
ATOM 661 C CA . GLU A 1 84 ? -24.948 -12.268 -5.944 1.00 20.93 84 GLU A CA 1
ATOM 662 C C . GLU A 1 84 ? -24.352 -11.482 -7.092 1.00 18.92 84 GLU A C 1
ATOM 663 O O . GLU A 1 84 ? -24.965 -11.371 -8.157 1.00 19.93 84 GLU A O 1
ATOM 669 N N . ILE A 1 85 ? -23.161 -10.933 -6.881 1.00 17.74 85 ILE A N 1
ATOM 670 C CA . ILE A 1 85 ? -22.502 -10.174 -7.928 1.00 17.07 85 ILE A CA 1
ATOM 671 C C . ILE A 1 85 ? -21.099 -10.721 -8.091 1.00 16.57 85 ILE 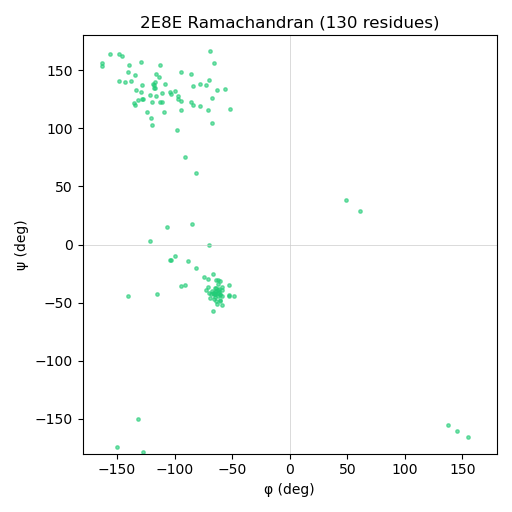A C 1
ATOM 672 O O . ILE A 1 85 ? -20.340 -10.797 -7.122 1.00 18.40 85 ILE A O 1
ATOM 677 N N . LYS A 1 86 ? -20.763 -11.107 -9.316 1.00 17.33 86 LYS A N 1
ATOM 678 C CA . LYS A 1 86 ? -19.440 -11.636 -9.613 1.00 20.68 86 LYS A CA 1
ATOM 679 C C . LYS A 1 86 ? -18.774 -10.750 -10.657 1.00 21.47 86 LYS A C 1
ATOM 680 O O . LYS A 1 86 ? -19.320 -10.542 -11.743 1.00 21.38 86 LYS A O 1
ATOM 686 N N . TYR A 1 87 ? -17.601 -10.224 -10.317 1.00 19.19 87 TYR A N 1
ATOM 687 C CA . TYR A 1 87 ? -16.848 -9.362 -11.220 1.00 20.67 87 TYR A CA 1
ATOM 688 C C . TYR A 1 87 ? -15.698 -10.158 -11.828 1.00 21.57 87 TYR A C 1
ATOM 689 O O . TYR A 1 87 ? -14.933 -10.796 -11.105 1.00 22.75 87 TYR A O 1
ATOM 698 N N . VAL A 1 88 ? -15.578 -10.112 -13.149 1.00 20.43 88 VAL A N 1
ATOM 699 C CA . VAL A 1 88 ? -14.494 -10.804 -13.833 1.00 22.68 88 VAL A CA 1
ATOM 700 C C . VAL A 1 88 ? -13.729 -9.780 -14.663 1.00 21.93 88 VAL A C 1
ATOM 701 O O . VAL A 1 88 ? -14.274 -9.199 -15.603 1.00 22.83 88 VAL A O 1
ATOM 705 N N . ALA A 1 89 ? -12.473 -9.536 -14.300 1.00 22.34 89 ALA A N 1
ATOM 706 C CA . ALA A 1 89 ? -11.655 -8.589 -15.046 1.00 21.91 89 ALA A CA 1
ATOM 707 C C . ALA A 1 89 ? -10.768 -9.411 -15.970 1.00 22.39 89 ALA A C 1
ATOM 708 O O . ALA A 1 89 ? -10.155 -10.386 -15.539 1.00 22.89 89 ALA A O 1
ATOM 710 N N . VAL A 1 90 ? -10.714 -9.018 -17.237 1.00 19.76 90 VAL A N 1
ATOM 711 C CA . VAL A 1 90 ? -9.922 -9.732 -18.232 1.00 21.73 90 VAL A CA 1
ATOM 712 C C . VAL A 1 90 ? -8.813 -8.838 -18.763 1.00 21.89 90 VAL A C 1
ATOM 713 O O . VAL A 1 90 ? -9.073 -7.716 -19.194 1.00 23.18 90 VAL A O 1
ATOM 717 N N . GLY A 1 91 ? -7.577 -9.340 -18.733 1.00 22.54 91 GLY A N 1
ATOM 718 C CA . GLY A 1 91 ? -6.449 -8.568 -19.225 1.00 23.06 91 GLY A CA 1
ATOM 719 C C . GLY A 1 91 ? -5.259 -8.696 -18.294 1.00 22.58 91 GLY A C 1
ATOM 720 O O . GLY A 1 91 ? -5.127 -9.688 -17.585 1.00 23.17 91 GLY A O 1
ATOM 721 N N . LYS A 1 92 ? -4.376 -7.704 -18.307 1.00 25.02 92 LYS A N 1
ATOM 722 C CA . LYS A 1 92 ? -3.224 -7.724 -17.414 1.00 27.15 92 LYS A CA 1
ATOM 723 C C . LYS A 1 92 ? -3.702 -7.000 -16.165 1.00 27.69 92 LYS A C 1
ATOM 724 O O . LYS A 1 92 ? -3.368 -5.839 -15.936 1.00 26.88 92 LYS A O 1
ATOM 730 N N . VAL A 1 93 ? -4.513 -7.695 -15.376 1.00 27.21 93 VAL A N 1
ATOM 731 C CA . VAL A 1 93 ? -5.082 -7.136 -14.158 1.00 27.70 93 VAL A CA 1
ATOM 732 C C . VAL A 1 93 ? -4.694 -7.977 -12.951 1.00 28.58 93 VAL A C 1
ATOM 733 O O . VAL A 1 93 ? -4.873 -9.192 -12.945 1.00 30.17 93 VAL A O 1
ATOM 737 N N . GLU A 1 94 ? -4.159 -7.324 -11.929 1.00 31.06 94 GLU A N 1
ATOM 738 C CA . GLU A 1 94 ? -3.756 -8.019 -10.716 1.00 32.39 94 GLU A CA 1
ATOM 739 C C . GLU A 1 94 ? -4.974 -8.183 -9.817 1.00 32.58 94 GLU A C 1
ATOM 740 O O . GLU A 1 94 ? -5.769 -7.258 -9.655 1.00 30.54 94 GLU A O 1
ATOM 746 N N . GLU A 1 95 ? -5.120 -9.372 -9.246 1.00 33.11 95 GLU A N 1
ATOM 747 C CA . GLU A 1 95 ? -6.247 -9.667 -8.375 1.00 34.14 95 GLU A CA 1
ATOM 748 C C . GLU A 1 95 ? -6.384 -8.624 -7.265 1.00 32.96 95 GLU A C 1
ATOM 749 O O . GLU A 1 95 ? -7.497 -8.272 -6.874 1.00 31.32 95 GLU A O 1
ATOM 755 N N . LYS A 1 96 ? -5.255 -8.116 -6.774 1.00 32.04 96 LYS A N 1
ATOM 756 C CA . LYS A 1 96 ? -5.266 -7.111 -5.712 1.00 31.13 96 LYS A CA 1
ATOM 757 C C . LYS A 1 96 ? -5.916 -5.806 -6.168 1.00 30.06 96 LYS A C 1
ATOM 758 O O . LYS A 1 96 ? -6.608 -5.140 -5.392 1.00 29.16 96 LYS A O 1
ATOM 764 N N . ALA A 1 97 ? -5.678 -5.437 -7.423 1.00 27.34 97 ALA A N 1
ATOM 765 C CA . ALA A 1 97 ? -6.245 -4.214 -7.974 1.00 26.69 97 ALA A CA 1
ATOM 766 C C . ALA A 1 97 ? -7.750 -4.381 -8.155 1.00 24.91 97 ALA A C 1
ATOM 767 O O . ALA A 1 97 ? -8.519 -3.467 -7.853 1.00 26.24 97 ALA A O 1
ATOM 769 N N . LEU A 1 98 ? -8.168 -5.546 -8.643 1.00 23.73 98 LEU A N 1
ATOM 770 C CA . LEU A 1 98 ? -9.593 -5.798 -8.844 1.00 23.67 98 LEU A CA 1
ATOM 771 C C . LEU A 1 98 ? -10.300 -5.807 -7.495 1.00 24.21 98 LEU A C 1
ATOM 772 O O . LEU A 1 98 ? -11.383 -5.244 -7.352 1.00 23.29 98 LEU A O 1
ATOM 777 N N . GLU A 1 99 ? -9.685 -6.443 -6.500 1.00 23.27 99 GLU A N 1
ATOM 778 C CA . GLU A 1 99 ? -10.285 -6.487 -5.172 1.00 24.34 99 GLU A CA 1
ATOM 779 C C . GLU A 1 99 ? -10.491 -5.076 -4.617 1.00 24.45 99 GLU A C 1
ATOM 780 O O . GLU A 1 99 ? -11.551 -4.768 -4.066 1.00 23.25 99 GLU A O 1
ATOM 786 N N . GLN A 1 100 ? -9.484 -4.218 -4.765 1.00 23.76 100 GLN A N 1
ATOM 787 C CA . GLN A 1 100 ? -9.589 -2.845 -4.274 1.00 24.38 100 GLN A CA 1
ATOM 788 C C . GLN A 1 100 ? -10.688 -2.074 -5.003 1.00 23.25 100 GLN A C 1
ATOM 789 O O . GLN A 1 100 ? -11.422 -1.298 -4.392 1.00 22.08 100 GLN A O 1
ATOM 795 N N . ALA A 1 101 ? -10.789 -2.288 -6.310 1.00 22.23 101 ALA A N 1
ATOM 796 C CA . ALA A 1 101 ? -11.800 -1.608 -7.114 1.00 20.68 101 ALA A CA 1
ATOM 797 C C . ALA A 1 101 ? -13.198 -2.058 -6.703 1.00 21.02 101 ALA A C 1
ATOM 798 O O . ALA A 1 101 ? -14.110 -1.242 -6.581 1.00 21.04 101 ALA A O 1
ATOM 800 N N . VAL A 1 102 ? -13.362 -3.361 -6.489 1.00 20.82 102 VAL A N 1
ATOM 801 C 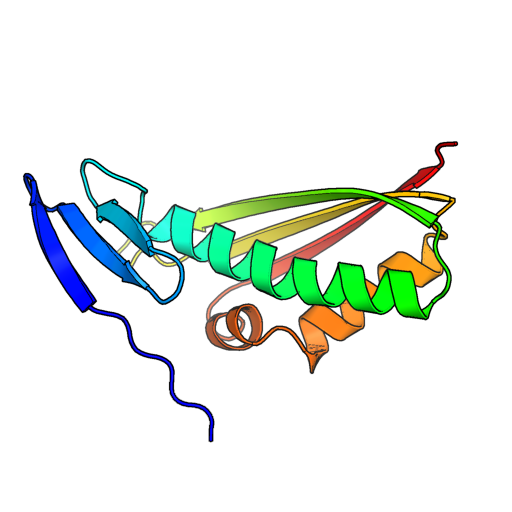CA . VAL A 1 102 ? -14.655 -3.905 -6.092 1.00 21.38 102 VAL A CA 1
ATOM 802 C C . VAL A 1 102 ? -15.066 -3.441 -4.696 1.00 22.1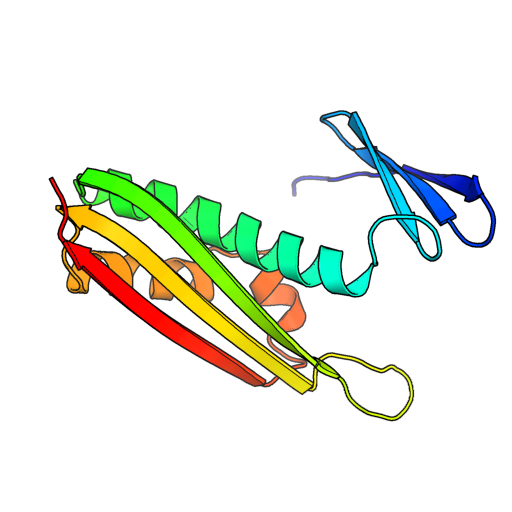4 102 VAL A C 1
ATOM 803 O O . VAL A 1 102 ? -16.229 -3.097 -4.466 1.00 21.21 102 VAL A O 1
ATOM 807 N N . LYS A 1 103 ? -14.118 -3.416 -3.763 1.00 21.44 103 LYS A N 1
ATOM 808 C CA . LYS A 1 103 ? -14.439 -2.975 -2.411 1.00 22.98 103 LYS A CA 1
ATOM 809 C C . LYS A 1 103 ? -14.756 -1.485 -2.344 1.00 22.29 103 LYS A C 1
ATOM 810 O O . LYS A 1 103 ? -15.709 -1.079 -1.676 1.00 22.03 103 LYS A O 1
ATOM 816 N N . LEU A 1 104 ? -13.971 -0.667 -3.039 1.00 21.09 104 LEU A N 1
ATOM 817 C CA . LEU A 1 104 ? -14.221 0.768 -3.039 1.00 21.20 104 LEU A CA 1
ATOM 818 C C . LEU A 1 104 ? -15.584 1.064 -3.652 1.00 20.88 104 LEU A C 1
ATOM 819 O O . LEU A 1 104 ? -16.308 1.938 -3.182 1.00 20.91 104 LEU A O 1
ATOM 824 N N . SER A 1 105 ? -15.931 0.332 -4.704 1.00 21.25 105 SER A N 1
ATOM 825 C CA . SER A 1 105 ? -17.215 0.536 -5.355 1.00 21.20 105 SER A CA 1
ATOM 826 C C . SER A 1 105 ? -18.374 0.134 -4.448 1.00 22.34 105 SER A C 1
ATOM 827 O O . SER A 1 105 ? -19.251 0.946 -4.147 1.00 22.60 105 SER A O 1
ATOM 830 N N . THR A 1 106 ? -18.366 -1.116 -3.999 1.00 22.29 106 THR A N 1
ATOM 831 C CA . THR A 1 106 ? -19.440 -1.628 -3.156 1.00 23.09 106 THR A CA 1
ATOM 832 C C . THR A 1 106 ? -19.543 -0.999 -1.771 1.00 25.25 106 THR A C 1
ATOM 833 O O . THR A 1 106 ? -20.622 -0.976 -1.179 1.00 26.32 106 THR A O 1
ATOM 837 N N . GLU A 1 107 ? -18.438 -0.475 -1.253 1.00 24.58 107 GLU A N 1
ATOM 838 C CA . GLU A 1 107 ? -18.465 0.116 0.078 1.00 27.79 107 GLU A CA 1
ATOM 839 C C . GLU A 1 107 ? -18.484 1.640 0.135 1.00 27.17 107 GLU A C 1
ATOM 840 O O . GLU A 1 107 ? -18.768 2.210 1.190 1.00 30.44 107 GLU A O 1
ATOM 846 N N . LYS A 1 108 ? -18.206 2.310 -0.979 1.00 25.10 108 LYS A N 1
ATOM 847 C CA . LYS A 1 108 ? -18.188 3.769 -0.950 1.00 24.26 108 LYS A CA 1
ATOM 848 C C . LYS A 1 108 ? -18.769 4.532 -2.137 1.00 22.53 108 LYS A C 1
ATOM 849 O O . LYS A 1 108 ? -19.503 5.500 -1.952 1.00 24.23 108 LYS A O 1
ATOM 855 N N . TYR A 1 109 ? -18.447 4.104 -3.351 1.00 21.07 109 TYR A N 1
ATOM 856 C CA . TYR A 1 109 ? -18.898 4.822 -4.536 1.00 21.15 109 TYR A CA 1
ATOM 857 C C . TYR A 1 109 ? -20.218 4.454 -5.206 1.00 20.77 109 TYR A C 1
ATOM 858 O O . TYR A 1 109 ? -20.907 5.331 -5.721 1.00 21.49 109 TYR A O 1
ATOM 867 N N . CYS A 1 110 ? -20.574 3.176 -5.208 1.00 18.50 110 CYS A N 1
ATOM 868 C CA . CYS A 1 110 ? -21.794 2.759 -5.894 1.00 18.03 110 CYS A CA 1
ATOM 869 C C . CYS A 1 110 ? -23.084 3.263 -5.258 1.00 18.12 110 CYS A C 1
ATOM 870 O O . CYS A 1 110 ? -23.537 2.736 -4.238 1.00 18.78 110 CYS A O 1
ATOM 873 N N . SER A 1 111 ? -23.686 4.270 -5.888 1.00 16.89 111 SER A N 1
ATOM 874 C CA . SER A 1 111 ? -24.917 4.867 -5.382 1.00 18.62 111 SER A CA 1
ATOM 875 C C . SER A 1 111 ? -26.122 3.930 -5.412 1.00 18.26 111 SER A C 1
ATOM 876 O O . SER A 1 111 ? -26.861 3.836 -4.431 1.00 17.72 111 SER A O 1
ATOM 879 N N . VAL A 1 112 ? -26.324 3.244 -6.533 1.00 17.93 112 VAL A N 1
ATOM 880 C CA . VAL A 1 112 ? -27.460 2.333 -6.658 1.00 17.73 112 VAL A CA 1
ATOM 881 C C . VAL A 1 112 ? -27.389 1.215 -5.619 1.00 17.82 112 VAL A C 1
ATOM 882 O O . VAL A 1 112 ? -28.359 0.948 -4.910 1.00 16.94 112 VAL A O 1
ATOM 886 N N . LEU A 1 113 ? -26.230 0.573 -5.509 1.00 18.05 113 LEU A N 1
ATOM 887 C CA . LEU A 1 113 ? -26.065 -0.518 -4.558 1.00 18.05 113 LEU A CA 1
ATOM 888 C C . LEU A 1 113 ? -26.270 -0.073 -3.113 1.00 16.88 113 LEU A C 1
ATOM 889 O O . LEU A 1 113 ? -26.836 -0.809 -2.307 1.00 17.87 113 LEU A O 1
ATOM 894 N N . ALA A 1 114 ? -25.807 1.131 -2.788 1.00 16.20 114 ALA A N 1
ATOM 895 C CA . ALA A 1 114 ? -25.936 1.658 -1.434 1.00 15.64 114 ALA A CA 1
ATOM 896 C C . ALA A 1 114 ? -27.398 1.786 -1.016 1.00 16.89 114 ALA A C 1
ATOM 897 O O . ALA A 1 114 ? -27.730 1.640 0.160 1.00 18.95 114 ALA A O 1
ATOM 899 N N . MET A 1 115 ? -28.266 2.051 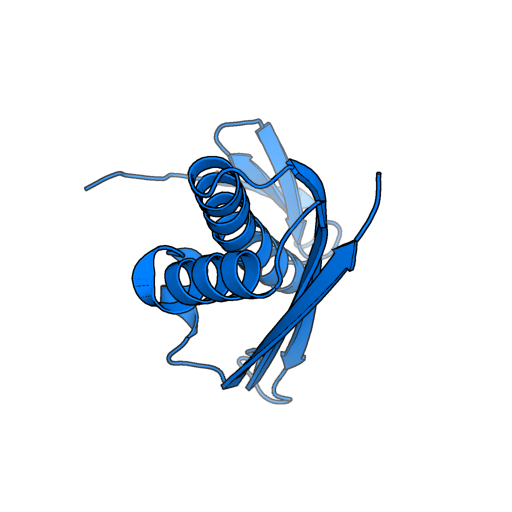-1.984 1.00 16.79 115 MET A N 1
ATOM 900 C CA . MET A 1 115 ? -29.686 2.217 -1.694 1.00 16.42 115 MET A CA 1
ATOM 901 C C . MET A 1 115 ? -30.453 0.932 -1.401 1.00 17.80 115 MET A C 1
ATOM 902 O O . MET A 1 115 ? -31.446 0.959 -0.674 1.00 18.33 115 MET A O 1
ATOM 907 N N . VAL A 1 116 ? -30.006 -0.194 -1.945 1.00 18.60 116 VAL A N 1
ATOM 908 C CA . VAL A 1 116 ? -30.720 -1.445 -1.702 1.00 21.38 116 VAL A CA 1
ATOM 909 C C . VAL A 1 116 ? -30.021 -2.355 -0.705 1.00 23.97 116 VAL A C 1
ATOM 910 O O . VAL A 1 116 ? -30.614 -3.309 -0.204 1.00 23.24 116 VAL A O 1
ATOM 914 N N . LYS A 1 117 ? -28.765 -2.044 -0.410 1.00 26.98 117 LYS A N 1
ATOM 915 C CA . LYS A 1 117 ? -27.964 -2.834 0.517 1.00 30.56 117 LYS A CA 1
ATOM 916 C C . LYS A 1 117 ? -28.651 -3.173 1.851 1.00 30.56 117 LYS A C 1
ATOM 917 O O . LYS A 1 117 ? -28.578 -4.312 2.316 1.00 32.08 117 LYS A O 1
ATOM 923 N N . PRO A 1 118 ? -29.331 -2.197 2.480 1.00 29.24 118 PRO A N 1
ATOM 924 C CA . PRO A 1 118 ? -30.018 -2.421 3.762 1.00 29.44 118 PRO A CA 1
ATOM 925 C C . PRO A 1 118 ? -31.269 -3.304 3.715 1.00 29.47 118 PRO A C 1
ATOM 926 O O . PRO A 1 118 ? -31.918 -3.530 4.746 1.00 27.38 118 PRO A O 1
ATOM 930 N N . SER A 1 119 ? -31.621 -3.787 2.529 1.00 26.29 119 SER A N 1
ATOM 931 C CA . SER A 1 119 ? -32.807 -4.619 2.397 1.00 25.85 119 SER A CA 1
ATOM 932 C C . SER A 1 119 ? -32.525 -6.001 1.824 1.00 24.48 119 SER A C 1
ATOM 933 O O . SER A 1 119 ? -33.455 -6.773 1.624 1.00 25.95 119 SER A O 1
ATOM 936 N N . THR A 1 120 ? -31.257 -6.319 1.579 1.00 23.21 120 T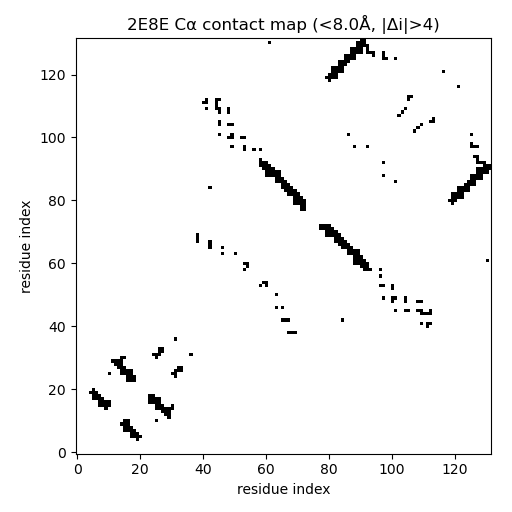HR A N 1
ATOM 937 C CA . THR A 1 120 ? -30.913 -7.618 0.997 1.00 25.35 120 THR A CA 1
ATOM 938 C C . THR A 1 120 ? -29.558 -8.174 1.447 1.00 26.47 120 THR A C 1
ATOM 939 O O . THR A 1 120 ? -28.726 -7.447 1.996 1.00 30.07 120 THR A O 1
ATOM 943 N N . ASN A 1 121 ? -29.344 -9.468 1.220 1.00 24.19 121 ASN A N 1
ATOM 944 C CA . ASN A 1 121 ? -28.077 -10.103 1.566 1.00 24.10 121 ASN A CA 1
ATOM 945 C C . ASN A 1 121 ? -27.215 -10.066 0.315 1.00 23.29 121 ASN A C 1
ATOM 946 O O . ASN A 1 121 ? -27.544 -10.687 -0.699 1.00 23.65 121 ASN A O 1
ATOM 951 N N . LEU A 1 122 ? -26.110 -9.334 0.392 1.00 21.17 122 LEU A N 1
ATOM 952 C CA . LEU A 1 122 ? -25.216 -9.179 -0.743 1.00 21.70 122 LEU A CA 1
ATOM 953 C C . LEU A 1 122 ? -24.035 -10.145 -0.693 1.00 23.03 122 LEU A C 1
ATOM 954 O O . LEU A 1 122 ? -23.336 -10.234 0.316 1.00 24.26 122 LEU A O 1
ATOM 959 N N . LYS A 1 123 ? -23.828 -10.874 -1.783 1.00 21.64 123 LYS A N 1
ATOM 960 C CA . LYS A 1 123 ? -22.721 -11.819 -1.879 1.00 24.22 123 LYS A CA 1
ATOM 961 C C . LYS A 1 123 ? -21.860 -11.392 -3.062 1.00 23.45 123 LYS A C 1
ATOM 962 O O . LYS A 1 123 ? -22.260 -11.524 -4.221 1.00 23.52 123 LYS A O 1
ATOM 968 N N . ILE A 1 124 ? -20.678 -10.870 -2.754 1.00 22.76 124 ILE A N 1
ATOM 969 C CA . ILE A 1 124 ? -19.761 -10.375 -3.770 1.00 22.13 124 ILE A CA 1
ATOM 970 C C . ILE A 1 124 ? -18.531 -11.254 -3.963 1.00 23.25 124 ILE A C 1
ATOM 971 O O . ILE A 1 124 ? -17.939 -11.736 -2.996 1.00 24.49 124 ILE A O 1
ATOM 976 N N . SER A 1 125 ? -18.155 -11.457 -5.221 1.00 21.82 125 SER A N 1
ATOM 977 C CA . SER A 1 125 ? -16.983 -12.256 -5.557 1.00 23.40 125 SER A CA 1
ATOM 978 C C . SER A 1 125 ? -16.330 -11.669 -6.797 1.00 23.16 125 SER A C 1
ATOM 979 O O . SER A 1 125 ? -16.950 -10.905 -7.534 1.00 21.73 125 SER A O 1
ATOM 982 N N . TRP A 1 126 ? -15.076 -12.025 -7.036 1.00 23.61 126 TRP A N 1
ATOM 983 C CA . TRP A 1 126 ? -14.382 -11.504 -8.200 1.00 24.61 126 TRP A CA 1
ATOM 984 C C . TRP A 1 126 ? -13.251 -12.431 -8.591 1.00 26.53 126 TRP A C 1
ATOM 985 O O . TRP A 1 126 ? -12.836 -13.292 -7.812 1.00 26.32 126 TRP A O 1
ATOM 996 N N . GLU A 1 127 ? -12.759 -12.254 -9.809 1.00 25.30 127 GLU A N 1
ATOM 997 C CA . GLU A 1 127 ? -11.666 -13.071 -10.297 1.00 28.35 127 GLU A CA 1
ATOM 998 C C . GLU A 1 127 ? -11.043 -12.410 -11.508 1.00 27.56 127 GLU A C 1
ATOM 999 O O . GLU A 1 127 ? -11.694 -11.645 -12.224 1.00 24.63 127 GLU A O 1
ATOM 1005 N N . VAL A 1 128 ? -9.769 -12.700 -11.727 1.00 26.69 128 VAL A N 1
ATOM 1006 C CA . VAL A 1 128 ? -9.068 -12.142 -12.862 1.00 26.31 128 VAL A CA 1
ATOM 1007 C C . VAL A 1 128 ? -8.702 -13.240 -13.839 1.00 26.53 128 VAL A C 1
ATOM 1008 O O . VAL A 1 128 ? -8.403 -14.370 -13.449 1.00 25.49 128 VAL A O 1
ATOM 1012 N N . LYS A 1 129 ? -8.765 -12.901 -15.118 1.00 25.60 129 LYS A N 1
ATOM 1013 C CA . LYS A 1 129 ? -8.390 -13.812 -16.179 1.00 26.72 129 LYS A CA 1
ATOM 1014 C C . LYS A 1 129 ? -7.255 -13.067 -16.851 1.00 26.54 129 LYS A C 1
ATOM 1015 O O . LYS A 1 129 ? -7.477 -12.097 -17.576 1.00 25.20 129 LYS A O 1
ATOM 1021 N N . TRP A 1 130 ? -6.030 -13.496 -16.573 1.00 26.81 130 TRP A N 1
ATOM 1022 C CA . TRP A 1 130 ? -4.869 -12.843 -17.147 1.00 25.90 130 TRP A CA 1
ATOM 1023 C C . TRP A 1 130 ? -4.766 -13.131 -18.632 1.00 25.79 130 TRP A C 1
ATOM 1024 O O . TRP A 1 130 ? -4.569 -14.277 -19.048 1.00 24.79 130 TRP A O 1
ATOM 1035 N N . GLU A 1 131 ? -4.896 -12.079 -19.431 1.00 25.42 131 GLU A N 1
ATOM 1036 C CA . GLU A 1 131 ? -4.839 -12.212 -20.876 1.00 26.59 131 GLU A CA 1
ATOM 1037 C C . GLU A 1 131 ? -4.088 -11.081 -21.553 1.00 27.94 131 GLU A C 1
ATOM 1038 O O . GLU A 1 131 ? -4.088 -9.945 -21.078 1.00 27.16 131 GLU A O 1
ATOM 1044 N N . GLU A 1 132 ? -3.447 -11.407 -22.669 1.00 29.80 132 GLU A N 1
ATOM 1045 C CA . GLU A 1 132 ? -2.716 -10.422 -23.449 1.00 32.37 132 GLU A CA 1
ATOM 1046 C C . GLU A 1 132 ? -3.515 -10.156 -24.720 1.00 33.56 132 GLU A C 1
ATOM 1047 O O . GLU A 1 132 ? -4.519 -10.874 -24.932 1.00 33.04 132 GLU A O 1
#

Organism: Aquifex aeolicus (strain VF5) (NCBI:txid224324)

CATH classification: 3.30.300.20

Radius of gyration: 16.71 Å; Cα contacts (8 Å, |Δi|>4): 226; chains: 1; bounding box: 48×34×29 Å

Sequence (132 aa):
MEVKEVELELSSEATFLSKTSIGEITAGEKGLNPMELLLVSIGSCSGVDVYHILKKKRQEVKDIKIFLKGKRREKHPKIYEEIEIKYVAVGKVEEKALEQAVKLSTEKYCSVLAMVKPSTNLKISWEVKWEE

B-factor: mean 26.51, std 8.41, range [6.11, 59.27]

Secondary structure (DSSP, 8-state):
------EEEEEETTEEEEE-SS-EEEEETTSB-HHHHHHHHHHHHHHHHHHHHHHHTT-EEEEEEEEEEEEE-SSSS--EEEEEEEEEEEEE--HHHHHHHHHHIIIII-HHHHHHGGGSEEEEEEEEEE--

Foldseek 3Di:
DDDFDKDWDDDDVQWTFIDGPVGTAIEGDPGPDPVVVLVVLQQVLLVVQLVVQQVVVVADFPDKDKDKDFDFDPDPPGDGQEIEIEIETEERGDPVSSVVSNCCSCPPRRPSNVVCVVPYHYHYYYDYHYDD

Solvent-accessible surface area: 9250 Å² total; per-residue (Å²): 237,140,112,161,142,94,114,100,134,115,49,45,114,50,2,78,76,9,114,49,121,162,27,114,71,56,14,10,125,136,29,81,66,78,39,110,42,53,22,89,46,0,5,61,33,0,11,83,24,0,114,108,19,0,136,169,68,199,21,103,48,113,59,39,103,44,110,44,123,24,96,118,82,148,150,156,89,78,66,16,94,30,2,55,2,72,1,13,0,12,1,65,1,73,93,111,0,0,56,77,0,1,84,72,0,10,126,151,113,5,76,41,0,54,162,32,75,118,76,24,84,41,94,53,51,59,61,36,115,148,74,171

Nearest PDB structures (foldseek):
  2e8c-assembly1_A  TM=1.007E+00  e=2.674E-28  Aquifex aeolicus VF5
  1vla-assembly1_A  TM=8.268E-01  e=9.018E-11  Thermotoga maritima MSB8
  2onf-assembly1_B  TM=8.545E-01  e=1.582E-08  Thermoplasma acidophilum
  2d7v-assembly1_B  TM=7.784E-01  e=3.903E-07  Vibrio cholerae O1 biovar El Tor str. N16961
  6ecy-assembly1_B  TM=6.991E-01  e=1.027E-05  Chromobacterium violaceum ATCC 12472